Protein AF-A0A951MQC2-F1 (afdb_monomer_lite)

pLDDT: mean 81.98, std 20.78, range [31.67, 98.06]

Foldseek 3Di:
DDKDWDWDDPDDPDFIKIFIADDDPPDDDDPDCVRTQWIWTPWAPWFWDDPDPQEIETETQDIGTDHHDQWDADCVPPHRPRIRGYDYHHPDPPPPDDDDDDDDDDDDPGDDDPDD

Structure (mmCIF, N/CA/C/O backbone):
data_AF-A0A951MQC2-F1
#
_entry.id   AF-A0A951MQC2-F1
#
loop_
_atom_site.group_PDB
_atom_site.id
_atom_site.type_symbol
_atom_site.label_atom_id
_atom_site.label_alt_id
_atom_site.label_comp_id
_atom_site.label_asym_id
_atom_site.label_entity_id
_atom_site.label_seq_id
_atom_site.pdbx_PDB_ins_code
_atom_site.Cartn_x
_atom_site.Cartn_y
_atom_site.Cartn_z
_atom_site.occupancy
_atom_site.B_iso_or_equiv
_atom_site.auth_seq_id
_atom_site.auth_comp_id
_atom_site.auth_asym_id
_atom_site.auth_atom_id
_atom_site.pdbx_PDB_model_num
ATOM 1 N N . MET A 1 1 ? -5.412 -5.047 11.549 1.00 91.69 1 MET A N 1
ATOM 2 C CA . MET A 1 1 ? -5.322 -4.685 10.124 1.00 91.69 1 MET A CA 1
ATOM 3 C C . MET A 1 1 ? -4.082 -5.329 9.578 1.00 91.69 1 MET A C 1
ATOM 5 O O . MET A 1 1 ? -3.118 -5.443 10.328 1.00 91.69 1 MET A O 1
ATOM 9 N N . ASP A 1 2 ? -4.119 -5.721 8.317 1.00 94.50 2 ASP A N 1
ATOM 10 C CA . ASP A 1 2 ? -2.941 -6.195 7.611 1.00 94.50 2 ASP A CA 1
ATOM 11 C C . ASP A 1 2 ? -2.663 -5.244 6.438 1.00 94.50 2 ASP A C 1
ATOM 13 O O . ASP A 1 2 ? -3.579 -4.649 5.860 1.00 94.50 2 ASP A O 1
ATOM 17 N N . ALA A 1 3 ? -1.379 -5.054 6.143 1.00 95.25 3 ALA A N 1
ATOM 18 C CA . ALA A 1 3 ? -0.926 -4.333 4.965 1.00 95.25 3 ALA A CA 1
ATOM 19 C C . ALA A 1 3 ? -0.504 -5.378 3.940 1.00 95.25 3 ALA A C 1
ATOM 21 O O . ALA A 1 3 ? 0.325 -6.236 4.239 1.00 95.25 3 ALA A O 1
ATOM 22 N N . VAL A 1 4 ? -1.090 -5.320 2.751 1.00 95.81 4 VAL A N 1
ATOM 23 C CA . VAL A 1 4 ? -0.823 -6.285 1.689 1.00 95.81 4 VAL A CA 1
ATOM 24 C C . VAL A 1 4 ? -0.118 -5.564 0.556 1.00 95.81 4 VAL A C 1
ATOM 26 O O . VAL A 1 4 ? -0.656 -4.609 -0.006 1.00 95.81 4 VAL A O 1
ATOM 29 N N . VAL A 1 5 ? 1.072 -6.050 0.209 1.00 95.00 5 VAL A N 1
ATOM 30 C CA . VAL A 1 5 ? 1.823 -5.613 -0.967 1.00 95.00 5 VAL A CA 1
ATOM 31 C C . VAL A 1 5 ? 1.559 -6.601 -2.093 1.00 95.00 5 VAL A C 1
ATOM 33 O O . VAL A 1 5 ? 1.759 -7.802 -1.934 1.00 95.00 5 VAL A O 1
ATOM 36 N N . THR A 1 6 ? 1.125 -6.099 -3.243 1.00 93.69 6 THR A N 1
ATOM 37 C CA . THR A 1 6 ? 1.010 -6.895 -4.468 1.00 93.69 6 THR A CA 1
ATOM 38 C C . THR A 1 6 ? 1.934 -6.319 -5.530 1.00 93.69 6 THR A C 1
ATOM 40 O O . THR A 1 6 ? 2.119 -5.102 -5.627 1.00 93.69 6 THR A O 1
ATOM 43 N N . ARG A 1 7 ? 2.535 -7.207 -6.321 1.00 92.31 7 ARG A N 1
ATOM 44 C CA . ARG A 1 7 ? 3.430 -6.870 -7.425 1.00 92.31 7 ARG A CA 1
ATOM 45 C C . ARG A 1 7 ? 2.848 -7.462 -8.696 1.00 92.31 7 ARG A C 1
ATOM 47 O O . ARG A 1 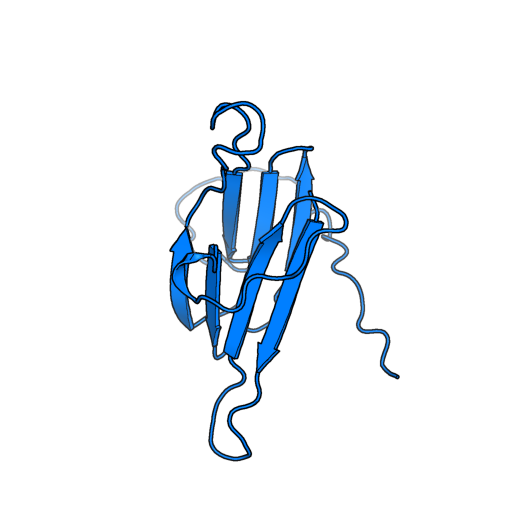7 ? 2.627 -8.666 -8.758 1.00 92.31 7 ARG A O 1
ATOM 54 N N . ASN A 1 8 ? 2.622 -6.624 -9.701 1.00 88.31 8 ASN A N 1
ATOM 55 C CA . ASN A 1 8 ? 2.218 -7.078 -11.025 1.00 88.31 8 ASN A CA 1
ATOM 56 C C . ASN A 1 8 ? 3.341 -6.796 -12.030 1.00 88.31 8 ASN A C 1
ATOM 58 O O . ASN A 1 8 ? 3.782 -5.650 -12.166 1.00 88.31 8 ASN A O 1
ATOM 62 N N . SER A 1 9 ? 3.817 -7.838 -12.712 1.00 81.88 9 SER A N 1
ATOM 63 C CA . SER A 1 9 ? 4.785 -7.711 -13.801 1.00 81.88 9 SER A CA 1
ATOM 64 C C . SER A 1 9 ? 4.035 -7.509 -15.116 1.00 81.88 9 SER A C 1
ATOM 66 O O . SER A 1 9 ? 3.339 -8.416 -15.565 1.00 81.88 9 SER A O 1
ATOM 68 N N . GLY A 1 10 ? 4.198 -6.364 -15.778 1.00 71.00 10 GLY A N 1
ATOM 69 C CA . GLY A 1 10 ? 3.575 -6.134 -17.090 1.00 71.00 10 GLY A CA 1
ATOM 70 C C . GLY A 1 10 ? 4.312 -6.801 -18.268 1.00 71.00 10 GLY A C 1
ATOM 71 O O . GLY A 1 10 ? 4.048 -6.469 -19.419 1.00 71.00 10 GLY A O 1
ATOM 72 N N . GLY A 1 11 ? 5.266 -7.703 -17.998 1.00 75.19 11 GLY A N 1
ATOM 73 C CA . GLY A 1 11 ? 6.101 -8.372 -19.002 1.00 75.19 11 GLY A CA 1
ATOM 74 C C . GLY A 1 11 ? 7.463 -7.705 -19.236 1.00 75.19 11 GLY A C 1
ATOM 75 O O . GLY A 1 11 ? 7.806 -6.716 -18.591 1.00 75.19 11 GLY A O 1
ATOM 76 N N . ALA A 1 12 ? 8.245 -8.264 -20.168 1.00 69.38 12 ALA A N 1
ATOM 77 C CA . ALA A 1 12 ? 9.677 -7.981 -20.352 1.00 69.38 12 ALA A CA 1
ATOM 78 C C . ALA A 1 12 ? 10.035 -6.503 -20.605 1.00 69.38 12 ALA A C 1
ATOM 80 O O . ALA A 1 12 ? 11.146 -6.079 -20.302 1.00 69.38 12 ALA A O 1
ATOM 81 N N . THR A 1 13 ? 9.110 -5.714 -21.151 1.00 77.25 13 THR A N 1
ATOM 82 C CA . THR A 1 13 ? 9.342 -4.315 -21.543 1.00 77.25 13 THR A CA 1
ATOM 83 C C . THR A 1 13 ? 8.777 -3.295 -20.556 1.00 77.25 13 THR A C 1
ATOM 85 O O . THR A 1 13 ? 8.882 -2.092 -20.793 1.00 77.25 13 THR A O 1
ATOM 88 N N . THR A 1 14 ? 8.175 -3.736 -19.450 1.00 78.25 14 THR A N 1
ATOM 89 C CA . THR A 1 14 ? 7.480 -2.842 -18.514 1.00 78.25 14 THR A CA 1
ATOM 90 C C . THR A 1 14 ? 8.016 -2.973 -17.096 1.00 78.25 14 THR A C 1
ATOM 92 O O . THR A 1 14 ? 8.460 -4.033 -16.656 1.00 78.25 14 THR A O 1
ATOM 95 N N . SER A 1 15 ? 7.973 -1.867 -16.357 1.00 81.38 15 SER A N 1
ATOM 96 C CA . SER A 1 15 ? 8.297 -1.848 -14.937 1.00 81.38 15 SER A CA 1
ATOM 97 C C . SER A 1 15 ? 7.258 -2.624 -14.127 1.00 81.38 15 SER A C 1
ATOM 99 O O . SER A 1 15 ? 6.059 -2.585 -14.401 1.00 81.38 15 SER A O 1
ATOM 101 N N . ASN A 1 16 ? 7.726 -3.296 -13.074 1.00 89.06 16 ASN A N 1
ATOM 102 C CA . ASN A 1 16 ? 6.841 -3.894 -12.079 1.00 89.06 16 ASN A CA 1
ATOM 103 C C . ASN A 1 16 ? 6.030 -2.800 -11.382 1.00 89.06 16 ASN A C 1
ATOM 105 O O . ASN A 1 16 ? 6.603 -1.824 -10.891 1.00 89.06 16 ASN A O 1
ATOM 109 N N . VAL A 1 17 ? 4.715 -2.992 -11.314 1.00 92.62 17 VAL A N 1
ATOM 110 C CA . VAL A 1 17 ? 3.809 -2.102 -10.587 1.00 92.62 17 VAL A CA 1
ATOM 111 C C . VAL A 1 17 ? 3.568 -2.686 -9.203 1.00 92.62 17 VAL A C 1
ATOM 113 O O . VAL A 1 17 ? 3.118 -3.825 -9.070 1.00 92.62 17 VAL A O 1
ATOM 116 N N . PHE A 1 18 ? 3.848 -1.890 -8.179 1.00 94.50 18 PHE A N 1
ATOM 117 C CA . PHE A 1 18 ? 3.587 -2.207 -6.784 1.00 94.50 18 PHE A CA 1
ATOM 118 C C . PHE A 1 18 ? 2.297 -1.525 -6.351 1.00 94.50 18 PHE A C 1
ATOM 120 O O . PHE A 1 18 ? 2.105 -0.333 -6.605 1.00 94.50 18 PHE A O 1
ATOM 127 N N . ARG A 1 19 ? 1.420 -2.282 -5.694 1.00 95.69 19 ARG A N 1
ATOM 128 C CA . ARG A 1 19 ? 0.168 -1.787 -5.116 1.00 95.69 19 ARG A CA 1
ATOM 129 C C . ARG A 1 19 ? 0.106 -2.192 -3.651 1.00 95.69 19 ARG A C 1
ATOM 131 O O . ARG A 1 19 ? 0.429 -3.336 -3.326 1.00 95.69 19 ARG A O 1
ATOM 138 N N . ILE A 1 20 ? -0.319 -1.280 -2.781 1.00 96.44 20 ILE A N 1
ATOM 139 C CA . ILE A 1 20 ? -0.504 -1.561 -1.353 1.00 96.44 20 ILE A CA 1
ATOM 140 C C . ILE A 1 20 ? -1.955 -1.331 -0.969 1.00 96.44 20 ILE A C 1
ATOM 142 O O . ILE A 1 20 ? -2.546 -0.287 -1.265 1.00 96.44 20 ILE A O 1
ATOM 146 N N . PHE A 1 21 ? -2.496 -2.313 -0.261 1.00 96.62 21 PHE A N 1
ATOM 147 C CA . PHE A 1 21 ? -3.830 -2.300 0.309 1.00 96.62 21 PHE A CA 1
ATOM 148 C C . PHE A 1 21 ? -3.731 -2.387 1.828 1.00 96.62 21 PHE A C 1
ATOM 150 O O . PHE A 1 21 ? -2.860 -3.070 2.369 1.00 96.62 21 PHE A O 1
ATOM 157 N N . VAL A 1 22 ? -4.650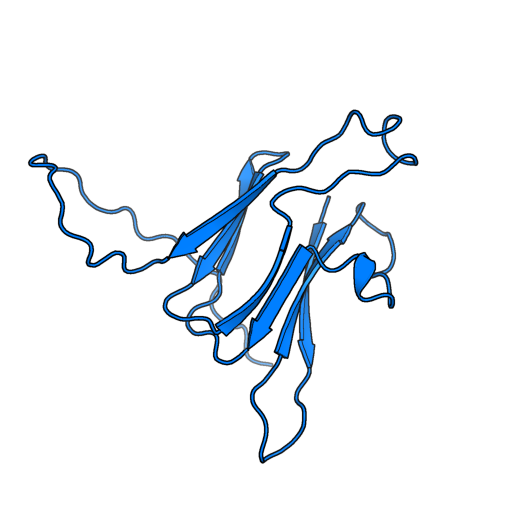 -1.715 2.514 1.00 96.06 22 VAL A N 1
ATOM 158 C CA . VAL A 1 22 ? -4.887 -1.911 3.946 1.00 96.06 22 VAL A CA 1
ATOM 159 C C . VAL A 1 22 ? -6.228 -2.608 4.067 1.00 96.06 22 VAL A C 1
ATOM 161 O O . VAL A 1 22 ? -7.225 -2.113 3.541 1.00 96.06 22 VAL A O 1
ATOM 164 N N . VAL A 1 23 ? -6.242 -3.768 4.717 1.00 95.31 23 VAL A N 1
ATOM 165 C CA . VAL A 1 23 ? -7.450 -4.586 4.855 1.00 95.31 23 VAL A CA 1
ATOM 166 C C . VAL A 1 23 ? -7.650 -5.029 6.304 1.00 95.31 23 VAL A C 1
ATOM 168 O O . VAL A 1 23 ? -6.676 -5.219 7.049 1.00 95.31 23 VAL A O 1
ATOM 171 N N . PRO A 1 24 ? -8.906 -5.209 6.746 1.00 94.00 24 PRO A N 1
ATOM 172 C CA . PRO A 1 24 ? -9.168 -5.982 7.947 1.00 94.00 24 PRO A CA 1
ATOM 173 C C . PRO A 1 24 ? -8.575 -7.387 7.832 1.00 94.00 24 PRO A C 1
ATOM 175 O O . PRO A 1 24 ? -8.545 -7.998 6.765 1.00 94.00 24 PRO A O 1
ATOM 178 N N . ARG A 1 25 ? -8.070 -7.895 8.959 1.00 91.38 25 ARG A N 1
ATOM 179 C CA . ARG A 1 25 ? -7.418 -9.206 9.005 1.00 91.38 25 ARG A CA 1
ATOM 180 C C . ARG A 1 25 ? -8.402 -10.291 8.572 1.00 91.38 25 ARG A C 1
ATOM 182 O O . ARG A 1 25 ? -9.574 -10.2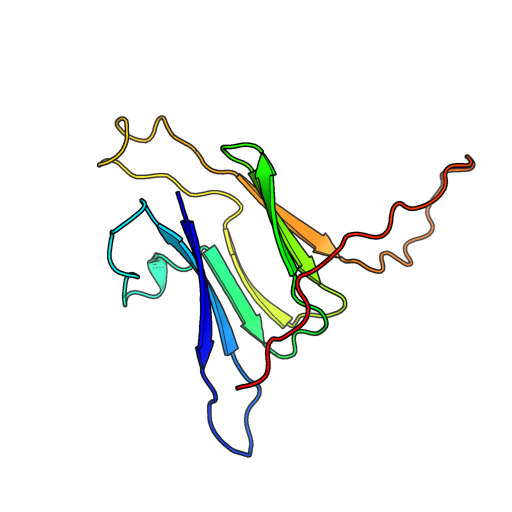48 8.946 1.00 91.38 25 ARG A O 1
ATOM 189 N N . GLY A 1 26 ? -7.924 -11.237 7.768 1.00 91.31 26 GLY A N 1
ATOM 190 C CA . GLY A 1 26 ? -8.734 -12.337 7.236 1.00 91.31 26 GLY A CA 1
ATOM 191 C C . GLY A 1 26 ? -9.717 -11.948 6.127 1.00 91.31 26 GLY A C 1
ATOM 192 O O . GLY A 1 26 ? -10.462 -12.809 5.672 1.00 91.31 26 GLY A O 1
ATOM 193 N N . HIS A 1 27 ? -9.734 -10.688 5.682 1.00 90.50 27 HIS A N 1
ATOM 194 C CA . HIS A 1 27 ? -10.564 -10.266 4.555 1.00 90.50 27 HIS A CA 1
ATOM 195 C C . HIS A 1 27 ? -9.791 -10.355 3.234 1.00 90.50 27 HIS A C 1
ATOM 197 O O . HIS A 1 27 ? -8.568 -10.176 3.223 1.00 90.50 27 HIS A O 1
ATOM 203 N N . PRO A 1 28 ? -10.484 -10.615 2.112 1.00 93.31 28 PRO A N 1
ATOM 204 C CA . PRO A 1 28 ? -9.850 -10.662 0.805 1.00 93.31 28 PRO A CA 1
ATOM 205 C C . PRO A 1 28 ? -9.302 -9.290 0.399 1.00 93.31 28 PRO A C 1
ATOM 207 O O . PRO A 1 28 ? -9.828 -8.241 0.777 1.00 93.31 28 PRO A O 1
ATOM 210 N N . ILE A 1 29 ? -8.256 -9.312 -0.425 1.00 93.31 29 ILE A N 1
ATOM 211 C CA . ILE A 1 29 ? -7.717 -8.109 -1.060 1.00 93.31 29 ILE A CA 1
ATOM 212 C C . ILE A 1 29 ? -8.753 -7.624 -2.087 1.00 93.31 29 ILE A C 1
ATOM 214 O O . ILE A 1 29 ? -9.144 -8.412 -2.952 1.00 93.31 29 ILE A O 1
ATOM 218 N N . PRO A 1 30 ? -9.208 -6.360 -2.029 1.00 91.69 30 PRO A N 1
ATOM 219 C CA . PRO A 1 30 ? -10.132 -5.833 -3.024 1.00 91.69 30 PRO A CA 1
ATOM 220 C C . PRO A 1 30 ? -9.507 -5.848 -4.422 1.00 91.69 30 PRO A C 1
ATOM 222 O O . PRO A 1 30 ? -8.349 -5.475 -4.592 1.00 91.69 30 PRO A O 1
ATOM 225 N N . SER A 1 31 ? -10.287 -6.219 -5.436 1.00 89.75 31 SER A N 1
ATOM 226 C CA . SER A 1 31 ? -9.850 -6.185 -6.839 1.00 89.75 31 SER A CA 1
ATOM 227 C C . SER A 1 31 ? -9.946 -4.793 -7.477 1.00 89.75 31 SER A C 1
ATOM 229 O O . SER A 1 31 ? -9.386 -4.565 -8.546 1.00 89.75 31 SER A O 1
ATOM 231 N N . ASP A 1 32 ? -10.678 -3.867 -6.853 1.00 91.69 32 ASP A N 1
ATOM 232 C CA . ASP A 1 32 ? -10.929 -2.519 -7.367 1.00 91.69 32 ASP A CA 1
ATOM 233 C C . ASP A 1 32 ? -9.808 -1.544 -6.956 1.00 91.69 32 ASP A C 1
ATOM 235 O O . ASP A 1 32 ? -9.472 -1.397 -5.776 1.00 91.69 32 ASP A O 1
ATOM 239 N N . GLU A 1 33 ? -9.254 -0.836 -7.944 1.00 89.50 33 GLU A N 1
ATOM 240 C CA . GLU A 1 33 ? -8.136 0.101 -7.781 1.00 89.50 33 GLU A CA 1
ATOM 241 C C . GLU A 1 33 ? -8.463 1.288 -6.854 1.00 89.50 33 GLU A C 1
ATOM 243 O O . GLU A 1 33 ? -7.564 1.927 -6.307 1.00 89.50 33 GLU A O 1
ATOM 248 N N . ARG A 1 34 ? -9.746 1.590 -6.611 1.00 91.50 34 ARG A N 1
ATOM 249 C CA . ARG A 1 34 ? -10.170 2.624 -5.648 1.00 91.50 34 ARG A CA 1
ATOM 250 C C . ARG A 1 34 ? -9.779 2.291 -4.208 1.00 91.50 34 ARG A C 1
ATOM 252 O O . ARG A 1 34 ? -9.708 3.197 -3.378 1.00 91.50 34 ARG A O 1
ATOM 259 N N . PHE A 1 35 ? -9.520 1.019 -3.901 1.00 93.50 35 PHE A N 1
ATOM 260 C CA . PHE A 1 35 ? -9.087 0.600 -2.570 1.00 93.50 35 PHE A CA 1
ATOM 261 C C . PHE A 1 35 ? -7.568 0.631 -2.380 1.00 93.50 35 PHE A C 1
ATOM 263 O O . PHE A 1 35 ? -7.115 0.576 -1.232 1.00 93.50 35 PHE A O 1
ATOM 270 N N . GLU A 1 36 ? -6.799 0.790 -3.460 1.00 95.06 36 GLU A N 1
ATOM 271 C CA . GLU A 1 36 ? -5.348 0.960 -3.409 1.00 95.06 36 GLU A CA 1
ATOM 272 C C . GLU A 1 36 ? -4.997 2.208 -2.605 1.00 95.06 36 GLU A C 1
ATOM 274 O O . GLU A 1 36 ? -5.446 3.317 -2.904 1.00 95.06 36 GLU A O 1
ATOM 279 N N . ARG A 1 37 ? -4.163 2.033 -1.582 1.00 96.62 37 ARG A N 1
ATOM 280 C CA . ARG A 1 37 ? -3.649 3.148 -0.781 1.00 96.62 37 ARG A CA 1
ATOM 281 C C . ARG A 1 37 ? -2.319 3.665 -1.304 1.00 96.62 37 ARG A C 1
ATOM 283 O O . ARG A 1 37 ? -1.943 4.797 -1.019 1.00 96.62 37 ARG A O 1
ATOM 290 N N . PHE A 1 38 ? -1.629 2.861 -2.102 1.00 97.19 38 PHE A N 1
ATOM 291 C CA . PHE A 1 38 ? -0.408 3.245 -2.789 1.00 97.19 38 PHE A CA 1
ATOM 292 C C . PHE A 1 38 ? -0.287 2.468 -4.097 1.00 97.19 38 PHE A C 1
ATOM 294 O O . PHE A 1 38 ? -0.532 1.262 -4.117 1.00 97.19 38 PHE A O 1
ATOM 301 N N . ARG A 1 39 ? 0.119 3.156 -5.164 1.00 96.38 39 ARG A N 1
ATOM 302 C CA . ARG A 1 39 ? 0.495 2.571 -6.451 1.00 96.38 39 ARG A CA 1
ATOM 303 C C . ARG A 1 39 ? 1.720 3.288 -6.987 1.00 96.38 39 ARG A C 1
ATOM 305 O O . ARG A 1 39 ? 1.678 4.501 -7.208 1.00 96.38 39 ARG A O 1
ATOM 312 N N . ALA A 1 40 ? 2.776 2.535 -7.251 1.00 95.31 40 ALA A N 1
ATOM 313 C CA . ALA A 1 40 ? 4.006 3.056 -7.827 1.00 95.31 40 ALA A CA 1
ATOM 314 C C . ALA A 1 40 ? 4.668 2.027 -8.737 1.00 95.31 40 ALA A C 1
ATOM 316 O O . ALA A 1 40 ? 4.389 0.830 -8.665 1.00 95.31 40 ALA A O 1
ATOM 317 N N . ASP A 1 41 ? 5.578 2.495 -9.576 1.00 94.88 41 ASP A N 1
ATOM 318 C CA . ASP A 1 41 ? 6.542 1.640 -10.250 1.00 94.88 41 ASP A CA 1
ATOM 319 C C . ASP A 1 41 ? 7.948 2.233 -10.153 1.00 94.88 41 ASP A C 1
ATOM 321 O O . ASP A 1 41 ? 8.158 3.262 -9.503 1.00 94.88 41 ASP A O 1
ATOM 325 N N . LYS A 1 42 ? 8.924 1.532 -10.748 1.00 91.94 42 LYS A N 1
ATOM 326 C CA . LYS A 1 42 ? 10.351 1.884 -10.647 1.00 91.94 42 LYS A CA 1
ATOM 327 C C . LYS A 1 42 ? 10.780 2.109 -9.191 1.00 91.94 42 LYS A C 1
ATOM 329 O O . LYS A 1 42 ? 11.540 3.027 -8.903 1.00 91.94 42 LYS A O 1
ATOM 334 N N . ILE A 1 43 ? 10.226 1.304 -8.282 1.00 92.00 43 ILE A N 1
ATOM 335 C CA . ILE A 1 43 ? 10.503 1.430 -6.859 1.00 92.00 43 ILE A CA 1
ATOM 336 C C . ILE A 1 43 ? 11.779 0.679 -6.496 1.00 92.00 43 ILE A C 1
ATOM 338 O O . ILE A 1 43 ? 11.977 -0.453 -6.940 1.00 92.00 43 ILE A O 1
ATOM 342 N N . SER A 1 44 ? 12.617 1.302 -5.679 1.00 90.62 44 SER A N 1
ATOM 343 C CA . SER A 1 44 ? 13.795 0.686 -5.078 1.00 90.62 44 SER A CA 1
ATOM 344 C C . SER A 1 44 ? 13.672 0.688 -3.557 1.00 90.62 44 SER A C 1
ATOM 346 O O . SER A 1 44 ? 13.189 1.653 -2.959 1.00 90.62 44 SER A O 1
ATOM 348 N N . SER A 1 45 ? 14.089 -0.423 -2.945 1.00 90.81 45 SER A N 1
ATOM 349 C CA . SER A 1 45 ? 14.147 -0.592 -1.486 1.00 90.81 45 SER A CA 1
ATOM 350 C C . SER A 1 45 ? 12.810 -0.328 -0.774 1.00 90.81 45 SER A C 1
ATOM 352 O O . SER A 1 45 ? 12.784 0.252 0.309 1.00 90.81 45 SER A O 1
ATOM 354 N N . LEU A 1 46 ? 11.683 -0.734 -1.383 1.00 92.88 46 LEU A N 1
ATOM 355 C CA . LEU A 1 46 ? 10.366 -0.590 -0.756 1.00 92.88 46 LEU A CA 1
ATOM 356 C C . LEU A 1 46 ? 10.316 -1.384 0.552 1.00 92.88 46 LEU A C 1
ATOM 358 O O . LEU A 1 46 ? 10.455 -2.605 0.560 1.00 92.88 46 LEU A O 1
ATOM 362 N N . CYS A 1 47 ? 10.013 -0.685 1.633 1.00 94.81 47 CYS A N 1
ATOM 363 C CA . CYS A 1 47 ? 9.818 -1.234 2.958 1.00 94.81 47 CYS A CA 1
ATOM 364 C C . CYS A 1 47 ? 8.458 -0.78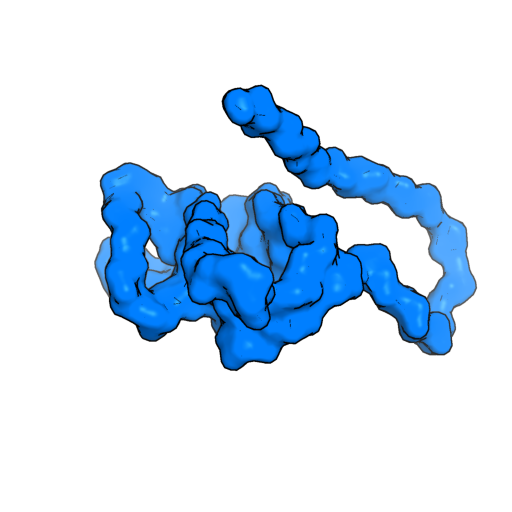4 3.485 1.00 94.81 47 CYS A C 1
ATOM 366 O O . CYS A 1 47 ? 8.110 0.395 3.416 1.00 94.81 47 CYS A O 1
ATOM 368 N N . VAL A 1 48 ? 7.665 -1.733 3.978 1.00 95.38 48 VAL A N 1
ATOM 369 C CA . VAL A 1 48 ? 6.310 -1.485 4.478 1.00 95.38 48 VAL A CA 1
ATOM 370 C C . VAL A 1 48 ? 6.239 -2.002 5.906 1.00 95.38 48 VAL A C 1
ATOM 372 O O . VAL A 1 48 ? 6.323 -3.207 6.134 1.00 95.38 48 VAL A O 1
ATOM 375 N N . GLU A 1 49 ? 6.102 -1.095 6.868 1.00 96.19 49 GLU A N 1
ATOM 376 C CA . GLU A 1 49 ? 6.188 -1.410 8.295 1.00 96.19 49 GLU A CA 1
ATOM 377 C C . GLU A 1 49 ? 5.045 -0.761 9.080 1.00 96.19 49 GLU A C 1
ATOM 379 O O . GLU A 1 49 ? 4.765 0.431 8.956 1.00 96.19 49 GLU A O 1
ATOM 384 N N . TRP A 1 50 ? 4.405 -1.530 9.961 1.00 95.75 50 TRP A N 1
ATOM 385 C CA . TRP A 1 50 ? 3.513 -0.971 10.974 1.00 95.75 50 TRP A CA 1
ATOM 386 C C . TRP A 1 50 ? 4.338 -0.390 12.127 1.00 95.75 50 TRP A C 1
ATOM 388 O O . TRP A 1 50 ? 4.812 -1.129 12.985 1.00 95.75 50 TRP A O 1
ATOM 398 N N . ARG A 1 51 ? 4.484 0.939 12.185 1.00 94.62 51 ARG A N 1
ATOM 399 C CA . ARG A 1 51 ? 5.225 1.624 13.268 1.00 94.62 51 ARG A CA 1
ATOM 400 C C . ARG A 1 51 ? 4.413 1.710 14.559 1.00 94.62 51 ARG A C 1
ATOM 402 O O . ARG A 1 51 ? 4.970 1.778 15.650 1.00 94.62 51 ARG A O 1
ATOM 409 N N . ARG A 1 52 ? 3.082 1.773 14.435 1.00 92.19 52 ARG A N 1
ATOM 410 C CA . ARG A 1 52 ? 2.104 1.768 15.539 1.00 92.19 52 ARG A CA 1
ATOM 411 C C . ARG A 1 52 ? 0.831 1.061 15.079 1.00 92.19 52 ARG A C 1
ATOM 413 O O . ARG A 1 52 ? 0.619 0.887 13.883 1.00 92.19 52 ARG A O 1
ATOM 420 N N . THR A 1 53 ? -0.079 0.766 16.009 1.00 91.62 53 THR A N 1
ATOM 421 C CA . THR A 1 53 ? -1.361 0.080 15.744 1.00 91.62 53 THR A CA 1
ATOM 422 C C . THR A 1 53 ? -2.183 0.680 14.596 1.00 91.62 53 THR A C 1
ATOM 424 O O . THR A 1 53 ? -2.961 -0.029 13.965 1.00 91.62 53 THR A O 1
ATOM 427 N N . ARG A 1 54 ? -2.041 1.984 14.333 1.00 95.31 54 ARG A N 1
ATOM 428 C CA . ARG A 1 54 ? -2.777 2.718 13.294 1.00 95.31 54 ARG A CA 1
ATOM 429 C C . ARG A 1 54 ? -1.862 3.553 12.395 1.00 95.31 54 ARG A C 1
ATOM 431 O O . ARG A 1 54 ? -2.335 4.505 11.794 1.00 95.31 54 ARG A O 1
ATOM 438 N N . LEU A 1 55 ? -0.570 3.230 12.334 1.00 97.31 55 LEU A N 1
ATOM 439 C CA . LEU A 1 55 ? 0.396 3.943 11.498 1.00 97.31 55 LEU A CA 1
ATOM 440 C C . LEU A 1 55 ? 1.187 2.947 10.656 1.00 97.31 55 LEU A C 1
ATOM 442 O O . LEU A 1 55 ? 2.024 2.212 11.187 1.00 97.31 55 LEU A O 1
ATOM 446 N N . LEU A 1 56 ? 0.924 2.962 9.354 1.00 97.81 56 LEU A N 1
ATOM 447 C CA . LEU A 1 56 ? 1.674 2.229 8.347 1.00 97.81 56 LEU A CA 1
ATOM 448 C C . LEU A 1 56 ? 2.691 3.168 7.696 1.00 97.81 56 LEU A C 1
ATOM 450 O O . LEU A 1 56 ? 2.334 4.200 7.132 1.00 97.81 56 LEU A O 1
ATOM 454 N N . GLN A 1 57 ? 3.962 2.808 7.765 1.00 97.62 57 GLN A N 1
ATOM 455 C CA . GLN A 1 57 ? 5.048 3.534 7.129 1.00 97.62 57 GLN A CA 1
ATOM 456 C C . GLN A 1 57 ? 5.481 2.804 5.860 1.00 97.62 57 GLN A C 1
ATOM 458 O O . GLN A 1 57 ? 5.661 1.587 5.858 1.00 97.62 57 GLN A O 1
ATOM 463 N N . LEU A 1 58 ? 5.618 3.567 4.782 1.00 96.62 58 LEU A N 1
ATOM 464 C CA . LEU A 1 58 ? 6.102 3.130 3.487 1.00 96.62 58 LEU A CA 1
ATOM 465 C C . LEU A 1 58 ? 7.400 3.885 3.223 1.00 96.62 58 LEU A C 1
ATOM 467 O O . LEU A 1 58 ? 7.374 5.084 2.936 1.00 96.62 58 LEU A O 1
ATOM 471 N N . SER A 1 59 ? 8.519 3.185 3.323 1.00 95.44 59 SER A N 1
ATOM 472 C CA . SER A 1 59 ? 9.837 3.755 3.085 1.00 95.44 59 SER A CA 1
ATOM 473 C C . SER A 1 59 ? 10.392 3.257 1.751 1.00 95.44 59 SER A C 1
ATOM 475 O O . SER A 1 59 ? 10.189 2.097 1.396 1.00 95.44 59 SER A O 1
ATOM 477 N N . TYR A 1 60 ? 11.052 4.123 0.987 1.00 93.94 60 TYR A N 1
ATOM 478 C CA . TYR A 1 60 ? 11.637 3.778 -0.316 1.00 93.94 60 TYR A CA 1
ATOM 479 C C . TYR A 1 60 ? 12.810 4.701 -0.657 1.00 93.94 60 TYR A C 1
ATOM 481 O O . TYR A 1 60 ? 12.873 5.829 -0.171 1.00 93.94 60 TYR A O 1
ATOM 489 N N . ASP A 1 61 ? 13.715 4.253 -1.527 1.00 92.44 61 ASP A N 1
ATOM 490 C CA . ASP A 1 61 ? 14.817 5.090 -2.024 1.00 92.44 61 ASP A CA 1
ATOM 491 C C . ASP A 1 61 ? 14.356 5.978 -3.183 1.00 92.44 61 ASP A C 1
ATOM 493 O O . ASP A 1 61 ? 14.44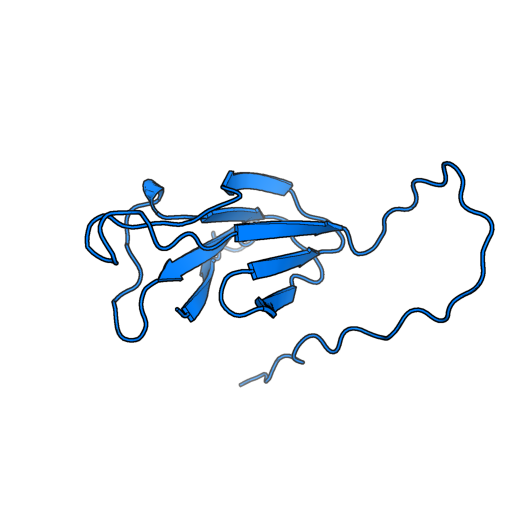5 7.203 -3.136 1.00 92.44 61 ASP A O 1
ATOM 497 N N . GLN A 1 62 ? 13.829 5.349 -4.232 1.00 90.69 62 GLN A N 1
ATOM 498 C CA . GLN A 1 62 ? 13.242 6.006 -5.392 1.00 90.69 62 GLN A CA 1
ATOM 499 C C . GLN A 1 62 ? 11.920 5.328 -5.720 1.00 90.69 62 GLN A C 1
ATOM 501 O O . GLN A 1 62 ? 11.776 4.121 -5.549 1.00 90.69 62 GLN A O 1
ATOM 506 N N . ALA A 1 63 ? 10.946 6.105 -6.188 1.00 92.88 63 ALA A N 1
ATOM 507 C CA . ALA A 1 63 ? 9.664 5.592 -6.647 1.00 92.88 63 ALA A CA 1
ATOM 508 C C . ALA A 1 63 ? 9.034 6.574 -7.635 1.00 92.88 63 ALA A C 1
ATOM 510 O O . ALA A 1 63 ? 9.059 7.786 -7.412 1.00 92.88 63 ALA A O 1
ATOM 511 N N . ARG A 1 64 ? 8.392 6.062 -8.688 1.00 94.25 64 ARG A N 1
ATOM 512 C CA . ARG A 1 64 ? 7.430 6.842 -9.473 1.00 94.25 64 ARG A CA 1
ATOM 513 C C . ARG A 1 64 ? 6.030 6.523 -8.964 1.00 94.25 64 ARG A C 1
ATOM 515 O O . ARG A 1 64 ? 5.449 5.494 -9.301 1.00 94.25 64 ARG A O 1
ATOM 522 N N . ILE A 1 65 ? 5.512 7.402 -8.111 1.00 95.19 65 ILE A N 1
ATOM 523 C CA . ILE A 1 65 ? 4.217 7.230 -7.446 1.00 95.19 65 ILE A CA 1
ATOM 524 C C . ILE A 1 65 ? 3.105 7.766 -8.347 1.00 95.19 65 ILE A C 1
ATOM 526 O O . ILE A 1 65 ? 3.139 8.918 -8.768 1.00 95.19 65 ILE A O 1
ATOM 530 N N . PHE A 1 66 ? 2.103 6.931 -8.616 1.00 95.00 66 PHE A N 1
ATOM 531 C CA . PHE A 1 66 ? 0.915 7.299 -9.392 1.00 95.00 66 PHE A CA 1
ATOM 532 C C . PHE A 1 66 ? -0.293 7.593 -8.508 1.00 95.00 66 PHE A C 1
ATOM 534 O O . PHE A 1 66 ? -1.148 8.399 -8.866 1.00 95.00 66 PHE A O 1
ATOM 541 N N . ARG A 1 67 ? -0.393 6.906 -7.366 1.00 95.69 67 ARG A N 1
ATOM 542 C CA . ARG A 1 67 ? -1.487 7.066 -6.409 1.00 95.69 67 ARG A CA 1
ATOM 543 C C . ARG A 1 67 ? -0.958 6.881 -5.002 1.00 95.69 67 ARG A C 1
ATOM 545 O O . ARG A 1 67 ? -0.232 5.928 -4.733 1.00 95.69 67 ARG A O 1
ATOM 552 N N . PHE A 1 68 ? -1.379 7.760 -4.107 1.00 96.69 68 PHE A N 1
ATOM 553 C CA . PHE A 1 68 ? -1.162 7.612 -2.680 1.00 96.69 68 PHE A CA 1
ATOM 554 C C . PHE A 1 68 ? -2.351 8.197 -1.921 1.00 96.69 68 PHE A C 1
ATOM 556 O O . PHE A 1 68 ? -2.874 9.251 -2.279 1.00 96.69 68 PHE A O 1
ATOM 563 N N . THR A 1 69 ? -2.783 7.503 -0.877 1.00 96.50 69 THR A N 1
ATOM 564 C CA . THR A 1 69 ? -3.749 8.004 0.096 1.00 96.50 69 THR A CA 1
ATOM 565 C C . THR A 1 69 ? -3.149 7.816 1.476 1.00 96.50 69 THR A C 1
ATOM 567 O O . THR A 1 69 ? -2.801 6.704 1.867 1.00 96.50 69 THR A O 1
ATOM 570 N N . ASN A 1 70 ? -3.046 8.911 2.221 1.00 96.44 70 ASN A N 1
ATOM 571 C CA . ASN A 1 70 ? -2.415 8.966 3.538 1.00 96.44 70 ASN A CA 1
ATOM 572 C C . ASN A 1 70 ? -3.287 8.395 4.665 1.00 96.44 70 ASN A C 1
ATOM 574 O O . ASN A 1 70 ? -2.903 8.462 5.831 1.00 96.44 70 ASN A O 1
ATOM 578 N N . PHE A 1 71 ? -4.459 7.848 4.347 1.00 96.00 71 PHE A N 1
ATOM 579 C CA . PHE A 1 71 ? -5.285 7.163 5.322 1.00 96.00 71 PHE A CA 1
ATOM 580 C C . PHE A 1 71 ? -6.138 6.048 4.715 1.00 96.00 71 PHE A C 1
ATOM 582 O O . PHE A 1 71 ? -6.407 5.976 3.509 1.00 96.00 71 PHE A O 1
ATOM 589 N N . TRP A 1 72 ? -6.599 5.183 5.605 1.00 95.62 72 TRP A N 1
ATOM 590 C CA . TRP A 1 72 ? -7.619 4.184 5.358 1.00 95.62 72 TRP A CA 1
ATOM 591 C C . TRP A 1 72 ? -8.643 4.208 6.494 1.00 95.62 72 TRP A C 1
ATOM 593 O O . TRP A 1 72 ? -8.282 4.334 7.664 1.00 95.62 72 TRP A O 1
ATOM 603 N N . ASN A 1 73 ? -9.915 4.061 6.147 1.00 95.00 73 ASN A N 1
ATOM 604 C CA . ASN A 1 73 ? -11.018 3.812 7.067 1.00 95.00 73 ASN A CA 1
ATOM 605 C C . ASN A 1 73 ? -12.099 2.993 6.343 1.00 95.00 73 ASN A C 1
ATOM 607 O O . ASN A 1 73 ? -12.045 2.808 5.125 1.00 95.00 73 ASN A O 1
ATOM 611 N N . SER A 1 74 ? -13.075 2.486 7.092 1.00 91.81 74 SER A N 1
ATOM 612 C CA . SER A 1 74 ? -14.231 1.782 6.534 1.00 91.81 74 SER A CA 1
ATOM 613 C C . SER A 1 74 ? -15.478 2.055 7.369 1.00 91.81 74 SER A C 1
ATOM 615 O O . SER A 1 74 ? -15.387 2.193 8.588 1.00 91.81 74 SER A O 1
ATOM 617 N N . GLY A 1 75 ? -16.643 2.103 6.721 1.00 89.88 75 GLY A N 1
ATOM 618 C CA . GLY A 1 75 ? -17.934 2.191 7.405 1.00 89.88 75 GLY A CA 1
ATOM 619 C C . GLY A 1 75 ? -18.258 0.919 8.181 1.00 89.88 75 GLY A C 1
ATOM 620 O O . GLY A 1 75 ? -18.839 0.991 9.262 1.00 89.88 75 GLY A O 1
ATOM 621 N N . ASP A 1 76 ? -17.777 -0.220 7.687 1.00 89.25 76 ASP A N 1
ATOM 622 C CA . ASP A 1 76 ? -17.962 -1.532 8.311 1.00 89.25 76 ASP A CA 1
ATOM 623 C C . ASP A 1 76 ? -17.113 -1.696 9.581 1.00 89.25 76 ASP A C 1
ATOM 625 O O . ASP A 1 76 ? -17.347 -2.594 10.386 1.00 89.25 76 ASP A O 1
ATOM 629 N N . ILE A 1 77 ? -16.116 -0.824 9.785 1.00 89.44 77 ILE A N 1
ATOM 630 C CA . ILE A 1 77 ? -15.246 -0.844 10.963 1.00 89.44 77 ILE A CA 1
ATOM 631 C C . ILE A 1 77 ? -15.442 0.429 11.767 1.00 89.44 77 ILE A C 1
ATOM 633 O O . ILE A 1 77 ? -14.931 1.493 11.421 1.00 89.44 77 ILE A O 1
ATOM 637 N N . GLN A 1 78 ? -16.131 0.291 12.900 1.00 89.50 78 GLN A N 1
ATOM 638 C CA . GLN A 1 78 ? -16.367 1.387 13.843 1.00 89.50 78 GLN A CA 1
ATOM 639 C C . GLN A 1 78 ? -16.964 2.634 13.165 1.00 89.50 78 GLN A C 1
ATOM 641 O O . GLN A 1 78 ? -16.630 3.751 13.548 1.00 89.50 78 GLN A O 1
ATOM 646 N N . HIS A 1 79 ? -17.803 2.466 12.134 1.00 93.19 79 HIS A N 1
ATOM 647 C CA . HIS A 1 79 ? -18.475 3.570 11.439 1.00 93.19 79 HIS A CA 1
ATOM 648 C C . HIS A 1 79 ? -17.520 4.711 11.040 1.00 93.19 79 HIS A C 1
ATOM 650 O O . HIS A 1 79 ? -17.757 5.872 11.366 1.00 93.19 79 HIS A O 1
ATOM 656 N N . PHE A 1 80 ? -16.415 4.378 10.361 1.00 91.31 80 PHE A N 1
ATOM 657 C CA . PHE A 1 80 ? -15.358 5.304 9.922 1.00 91.31 80 PHE A CA 1
ATOM 658 C C . PHE A 1 80 ? -14.494 5.941 11.026 1.00 91.31 80 PHE A C 1
ATOM 660 O O . PHE A 1 80 ? -13.566 6.684 10.699 1.00 91.31 80 PHE A O 1
ATOM 667 N N . GLN A 1 81 ? -14.721 5.637 12.308 1.00 92.94 81 GLN A N 1
ATOM 668 C CA . GLN A 1 81 ? -13.929 6.192 13.418 1.00 92.94 81 GLN A CA 1
ATOM 669 C C . GLN A 1 81 ? -12.549 5.536 13.559 1.00 92.94 81 GLN A C 1
ATOM 671 O O . GLN A 1 81 ? -11.617 6.121 14.119 1.00 92.94 81 GLN A O 1
ATOM 676 N N . TYR A 1 82 ? -12.388 4.316 13.042 1.00 93.12 82 TYR A N 1
ATOM 677 C CA . TYR A 1 82 ? -11.089 3.659 12.991 1.00 93.12 82 TYR A CA 1
ATOM 678 C C . TYR A 1 82 ? -10.318 4.118 11.750 1.00 93.12 82 TYR A C 1
ATOM 680 O O . TYR A 1 82 ? -10.563 3.644 10.640 1.00 93.12 82 TYR A O 1
ATOM 688 N N . VAL A 1 83 ? -9.363 5.026 11.955 1.00 96.00 83 VAL A N 1
ATOM 689 C CA . VAL A 1 83 ? -8.489 5.546 10.897 1.00 96.00 83 VAL A CA 1
ATOM 690 C C . VAL A 1 83 ? -7.092 4.953 11.040 1.00 96.00 83 VAL A C 1
ATOM 692 O O . VAL A 1 83 ? -6.479 5.046 12.104 1.00 96.00 83 VAL A O 1
ATOM 695 N N . VAL A 1 84 ? -6.595 4.352 9.963 1.00 97.44 84 VAL A N 1
ATOM 696 C CA . VAL A 1 84 ? -5.181 4.011 9.785 1.00 97.44 84 VAL A CA 1
ATOM 697 C C . VAL A 1 84 ? -4.527 5.137 9.006 1.00 97.44 84 VAL A C 1
ATOM 699 O O . VAL A 1 84 ? -4.977 5.457 7.913 1.00 97.44 84 VAL A O 1
ATOM 702 N N . GLU A 1 85 ? -3.457 5.702 9.540 1.00 98.06 85 GLU A N 1
ATOM 703 C CA . GLU A 1 85 ? -2.593 6.657 8.857 1.00 98.06 85 GLU A CA 1
ATOM 704 C C . GLU A 1 85 ? -1.536 5.914 8.030 1.00 98.06 85 GLU A C 1
ATOM 706 O O . GLU A 1 85 ? -0.968 4.913 8.477 1.00 98.06 85 GLU A O 1
ATOM 711 N N . LEU A 1 86 ? -1.263 6.414 6.828 1.00 97.94 86 LEU A N 1
ATOM 712 C CA . LEU A 1 86 ? -0.170 5.972 5.976 1.00 97.94 86 LEU A CA 1
ATOM 713 C C . LEU A 1 86 ? 0.817 7.125 5.802 1.00 97.94 86 LEU A C 1
ATOM 715 O O . LEU A 1 86 ? 0.416 8.241 5.469 1.00 97.94 86 LEU A O 1
ATOM 719 N N . ARG A 1 87 ? 2.110 6.850 5.976 1.00 97.50 87 ARG A N 1
ATOM 720 C CA . ARG A 1 87 ? 3.188 7.822 5.754 1.00 97.50 87 ARG A CA 1
ATOM 721 C C . ARG A 1 87 ? 4.166 7.320 4.715 1.00 97.50 87 ARG A C 1
ATOM 723 O O . ARG A 1 87 ? 4.575 6.165 4.768 1.00 97.50 87 ARG A O 1
ATOM 730 N N . LEU A 1 88 ? 4.551 8.211 3.810 1.00 95.31 88 LEU A N 1
ATOM 731 C CA . LEU A 1 88 ? 5.673 7.999 2.909 1.00 95.31 88 LEU A CA 1
ATOM 732 C C . LEU A 1 88 ? 6.935 8.589 3.531 1.00 95.31 88 LEU A C 1
ATOM 734 O O . LEU A 1 88 ? 6.903 9.711 4.032 1.00 95.31 88 LEU A O 1
ATOM 738 N N . GLU A 1 89 ? 8.035 7.855 3.458 1.00 93.81 89 GLU A N 1
ATOM 739 C CA . GLU A 1 89 ? 9.346 8.320 3.898 1.00 93.81 89 GLU A CA 1
ATOM 740 C C . GLU A 1 89 ? 10.391 7.969 2.836 1.00 93.81 89 GLU A C 1
ATOM 742 O O . GLU A 1 89 ? 10.652 6.799 2.557 1.00 93.81 89 GLU A O 1
ATOM 747 N N . ALA A 1 90 ? 10.995 8.982 2.219 1.00 87.88 90 ALA A N 1
ATOM 748 C CA . ALA A 1 90 ? 12.147 8.747 1.359 1.00 87.88 90 ALA A CA 1
ATOM 749 C C . ALA A 1 90 ? 13.350 8.399 2.249 1.00 87.88 90 ALA A C 1
ATOM 751 O O . ALA A 1 90 ? 13.695 9.178 3.133 1.00 87.88 90 ALA A O 1
ATOM 752 N N . MET A 1 91 ? 13.990 7.251 2.017 1.00 83.12 91 MET A N 1
ATOM 753 C CA . MET A 1 91 ? 15.145 6.791 2.804 1.00 83.12 91 MET A CA 1
ATOM 754 C C . MET A 1 91 ? 16.406 7.630 2.553 1.00 83.12 91 MET A C 1
ATOM 756 O O . MET A 1 91 ? 17.327 7.613 3.363 1.00 83.12 91 MET A O 1
ATOM 760 N N . ASN A 1 92 ? 16.427 8.414 1.472 1.00 71.50 92 ASN A N 1
ATOM 761 C CA . ASN A 1 92 ? 17.504 9.342 1.153 1.00 71.50 92 ASN A CA 1
ATOM 762 C C . ASN A 1 92 ? 16.966 10.759 0.905 1.00 71.50 92 ASN A C 1
ATOM 764 O O . ASN A 1 92 ? 16.846 11.182 -0.249 1.00 71.50 92 ASN A O 1
ATOM 768 N N . PRO A 1 93 ? 16.657 11.542 1.949 1.00 52.62 93 PRO A N 1
ATOM 769 C CA . PRO A 1 93 ? 16.500 12.969 1.785 1.00 52.62 93 PRO A CA 1
ATOM 770 C C . PRO A 1 93 ? 17.894 13.597 1.817 1.00 52.62 93 PRO A C 1
ATOM 772 O O . PRO A 1 93 ? 18.310 14.149 2.832 1.00 52.62 93 PRO A O 1
ATOM 775 N N . THR A 1 94 ? 18.619 13.600 0.695 1.00 51.53 94 THR A N 1
ATOM 776 C CA . THR A 1 94 ? 19.648 14.638 0.511 1.00 51.53 94 THR A CA 1
ATOM 777 C C . THR A 1 94 ? 18.935 15.950 0.189 1.00 51.53 94 THR A C 1
ATOM 779 O O . THR A 1 94 ? 19.001 16.475 -0.916 1.00 51.53 94 THR A O 1
ATOM 782 N N . SER A 1 95 ? 18.187 16.457 1.166 1.00 45.88 95 SER A N 1
ATOM 783 C CA . SER A 1 95 ? 17.737 17.838 1.227 1.00 45.88 95 SER A CA 1
ATOM 784 C C . SER A 1 95 ? 18.275 18.401 2.527 1.00 45.88 95 SER A C 1
ATOM 786 O O . SER A 1 95 ? 17.569 18.552 3.521 1.00 45.88 95 SER A O 1
ATOM 788 N N . SER A 1 96 ? 19.575 18.673 2.503 1.00 49.06 96 SER A N 1
ATO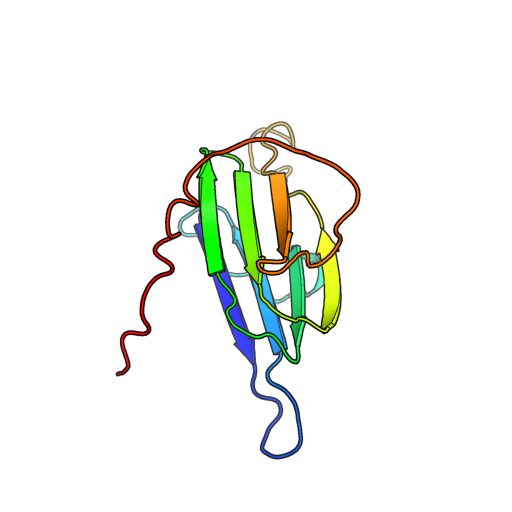M 789 C CA . SER A 1 96 ? 20.247 19.544 3.446 1.00 49.06 96 SER A CA 1
ATOM 790 C C . SER A 1 96 ? 19.563 20.908 3.427 1.00 49.06 96 SER A C 1
ATOM 792 O O . SER A 1 96 ? 19.867 21.742 2.582 1.00 49.06 96 SER A O 1
ATOM 794 N N . LEU A 1 97 ? 18.655 21.153 4.362 1.00 42.47 97 LEU A N 1
ATOM 795 C CA . LEU A 1 97 ? 18.346 22.499 4.823 1.00 42.47 97 LEU A CA 1
ATOM 796 C C . LEU A 1 97 ? 18.170 22.423 6.340 1.00 42.47 97 LEU A C 1
ATOM 798 O O . LEU A 1 97 ? 17.082 22.179 6.840 1.00 42.47 97 LEU A O 1
ATOM 802 N N . LEU A 1 98 ? 19.317 22.612 7.006 1.00 47.44 98 LEU A N 1
ATOM 803 C CA . LEU A 1 98 ? 19.515 22.934 8.421 1.00 47.44 98 LEU A CA 1
ATOM 804 C C . LEU A 1 98 ? 18.911 21.950 9.429 1.00 47.44 98 LEU A C 1
ATOM 806 O O . LEU A 1 98 ? 17.769 22.137 9.799 1.00 47.44 98 LEU A O 1
ATOM 810 N N . GLU A 1 99 ? 19.719 21.036 9.980 1.00 43.47 99 GLU A N 1
ATOM 811 C CA . GLU A 1 99 ? 19.843 20.878 11.442 1.00 43.47 99 GLU A CA 1
ATOM 812 C C . GLU A 1 99 ? 21.245 20.341 11.792 1.00 43.47 99 GLU A C 1
ATOM 814 O O . GLU A 1 99 ? 21.667 19.261 11.381 1.00 43.47 99 GLU A O 1
ATOM 819 N N . LEU A 1 100 ? 21.997 21.156 12.532 1.00 43.78 100 LEU A N 1
ATOM 820 C CA . LEU A 1 100 ? 23.183 20.757 13.282 1.00 43.78 100 LEU A CA 1
ATOM 821 C C . LEU A 1 100 ? 22.710 19.939 14.491 1.00 43.78 100 LEU A C 1
ATOM 823 O O . LEU A 1 100 ? 22.028 20.495 15.345 1.00 43.78 100 LEU A O 1
ATOM 827 N N . GLY A 1 101 ? 23.095 18.667 14.614 1.00 42.56 101 GLY A N 1
ATOM 828 C CA . GLY A 1 101 ? 22.872 17.941 15.870 1.00 42.56 101 GLY A CA 1
ATOM 829 C C . GLY A 1 101 ? 22.831 16.420 15.763 1.00 42.56 101 GLY A C 1
ATOM 830 O O . GLY A 1 101 ? 21.792 15.827 15.525 1.00 42.56 101 GLY A O 1
ATOM 831 N N . THR A 1 102 ? 23.993 15.809 15.983 1.00 53.09 102 THR A N 1
ATOM 832 C CA . THR A 1 102 ? 24.251 14.472 16.559 1.00 53.09 102 THR A CA 1
ATOM 833 C C . THR A 1 102 ? 23.071 13.532 16.874 1.00 53.09 102 THR A C 1
ATOM 835 O O . THR A 1 102 ? 22.331 13.745 17.833 1.00 53.09 102 THR A O 1
ATOM 838 N N . GLY A 1 103 ? 23.062 12.368 16.216 1.00 43.53 103 GLY A N 1
ATOM 839 C CA . GLY A 1 103 ? 22.452 11.127 16.708 1.00 43.53 103 GLY A CA 1
ATOM 840 C C . GLY A 1 103 ? 22.681 9.966 15.725 1.00 43.53 103 GLY A C 1
ATOM 841 O O . GLY A 1 103 ? 22.561 10.188 14.521 1.00 43.53 103 GLY A O 1
ATOM 842 N N . PRO A 1 104 ? 23.053 8.746 16.169 1.00 40.19 104 PRO A N 1
ATOM 843 C CA . PRO A 1 104 ? 23.276 7.635 15.249 1.00 40.19 104 PRO A CA 1
ATOM 844 C C . PRO A 1 104 ? 21.948 7.182 14.629 1.00 40.19 104 PRO A C 1
ATOM 846 O O . PRO A 1 104 ? 20.995 6.859 15.340 1.00 40.19 104 PRO A O 1
ATOM 849 N N . ALA A 1 105 ? 21.901 7.139 13.297 1.00 47.38 105 ALA A N 1
ATOM 850 C CA . ALA A 1 105 ? 20.797 6.551 12.551 1.00 47.38 105 ALA A CA 1
ATOM 851 C C . ALA A 1 105 ? 20.667 5.067 12.925 1.00 47.38 105 ALA A C 1
ATOM 853 O O . ALA A 1 105 ? 21.578 4.268 12.698 1.00 47.38 105 ALA A O 1
ATOM 854 N N . VAL A 1 106 ? 19.540 4.699 13.533 1.00 46.25 106 VAL A N 1
ATOM 855 C CA . VAL A 1 106 ? 19.219 3.302 13.836 1.00 46.25 106 VAL A CA 1
ATOM 856 C C . VAL A 1 106 ? 18.905 2.599 12.512 1.00 46.25 106 VAL A C 1
ATOM 858 O O . VAL A 1 106 ? 18.008 3.053 11.799 1.00 46.25 106 VAL A O 1
ATOM 861 N N . PRO A 1 107 ? 19.595 1.504 12.153 1.00 42.88 107 PRO A N 1
ATOM 862 C CA . PRO A 1 107 ? 19.295 0.791 10.921 1.00 42.88 107 PRO A CA 1
ATOM 863 C C . PRO A 1 107 ? 17.909 0.143 11.023 1.00 42.88 107 PRO A C 1
ATOM 865 O O . PRO A 1 107 ? 17.672 -0.745 11.846 1.00 42.88 107 PRO A O 1
ATOM 868 N N . SER A 1 108 ? 16.989 0.607 10.174 1.00 46.03 108 SER A N 1
ATOM 869 C CA . SER A 1 108 ? 15.674 0.003 9.974 1.00 46.03 108 SER A CA 1
ATOM 870 C C . SER A 1 108 ? 15.865 -1.386 9.359 1.00 46.03 108 SER A C 1
ATOM 872 O O . SER A 1 108 ? 16.334 -1.514 8.227 1.00 46.03 108 SER A O 1
ATOM 874 N N . ARG A 1 109 ? 15.572 -2.450 10.117 1.00 44.53 109 ARG A N 1
ATOM 875 C CA . ARG A 1 109 ? 15.614 -3.829 9.611 1.00 44.53 109 ARG A CA 1
ATOM 876 C C . ARG A 1 109 ? 14.400 -4.069 8.716 1.00 44.53 109 ARG A C 1
ATOM 878 O O . ARG A 1 109 ? 13.387 -4.592 9.167 1.00 44.53 109 ARG A O 1
ATOM 885 N N . CYS A 1 110 ? 14.508 -3.700 7.447 1.00 41.59 110 CYS A N 1
ATOM 886 C CA . CYS A 1 110 ? 13.566 -4.147 6.429 1.00 41.59 110 CYS A CA 1
ATOM 887 C C . CYS A 1 110 ? 13.779 -5.647 6.176 1.00 41.59 110 CYS A C 1
ATOM 889 O O . CYS A 1 110 ? 14.915 -6.123 6.117 1.00 41.59 110 CYS A O 1
ATOM 891 N N . ALA A 1 111 ? 12.679 -6.402 6.116 1.00 40.41 111 ALA A N 1
ATOM 892 C CA . ALA A 1 111 ? 12.704 -7.851 5.962 1.00 40.41 111 ALA A CA 1
ATOM 893 C C . ALA A 1 111 ? 13.479 -8.242 4.696 1.00 40.41 111 ALA A C 1
ATOM 895 O O . ALA A 1 111 ? 13.168 -7.788 3.597 1.00 40.41 111 ALA A O 1
ATOM 896 N N . HIS A 1 112 ? 14.502 -9.072 4.886 1.00 34.28 112 HIS A N 1
ATOM 897 C CA . HIS A 1 112 ? 15.261 -9.693 3.814 1.00 34.28 112 HIS A CA 1
ATOM 898 C C . HIS A 1 112 ? 14.327 -10.616 3.022 1.00 34.28 112 HIS A C 1
ATOM 900 O O . HIS A 1 112 ? 13.564 -11.380 3.620 1.00 34.28 112 HIS A O 1
ATOM 906 N N . GLU A 1 113 ? 14.382 -10.530 1.695 1.00 33.97 113 GLU A N 1
ATOM 907 C CA . GLU A 1 113 ? 13.702 -11.447 0.785 1.00 33.97 113 GLU A CA 1
ATOM 908 C C . GLU A 1 113 ? 14.062 -12.898 1.148 1.00 33.97 113 GLU A C 1
ATOM 910 O O . GLU A 1 113 ? 15.213 -13.318 1.038 1.00 33.97 113 GLU A O 1
ATOM 915 N N . ILE A 1 114 ? 13.073 -13.680 1.585 1.00 34.28 114 ILE A N 1
ATOM 916 C CA . ILE A 1 114 ? 13.145 -15.140 1.500 1.00 34.28 114 ILE A CA 1
ATOM 917 C C . ILE A 1 114 ? 12.853 -15.497 0.044 1.00 34.28 114 ILE A C 1
ATOM 919 O O . ILE A 1 114 ? 11.697 -15.554 -0.371 1.00 34.28 114 ILE A O 1
ATOM 923 N N . ASN A 1 115 ? 13.921 -15.668 -0.736 1.00 32.66 115 ASN A N 1
ATOM 924 C CA . ASN A 1 115 ? 13.851 -16.315 -2.041 1.00 32.66 115 ASN A CA 1
ATOM 925 C C . ASN A 1 115 ? 13.367 -17.758 -1.836 1.00 32.66 115 ASN A C 1
ATOM 927 O O . ASN A 1 115 ? 13.985 -18.512 -1.080 1.00 32.66 115 ASN A O 1
ATOM 931 N N . GLY A 1 116 ? 12.250 -18.101 -2.475 1.00 31.67 116 GLY A N 1
ATOM 932 C CA . GLY A 1 116 ? 11.859 -19.483 -2.753 1.00 31.67 116 GLY A CA 1
ATOM 933 C C . GLY A 1 116 ? 12.439 -19.938 -4.080 1.00 31.67 116 GLY A C 1
ATOM 934 O O . GLY A 1 116 ? 12.619 -19.064 -4.960 1.00 31.67 116 GLY A O 1
#

Secondary structure (DSSP, 8-state):
-EEEEEEE---TTSPPEEEEEEE-TTPPPPSSGGG-SEEEEEEES-EEEEEETTEEEEEESEEEEEEE-SEE--TTTGGGT--EEEEEEES------------PPP---PPP----

Radius of gyration: 16.06 Å; chains: 1; bounding box: 43×42×38 Å

Sequence (116 aa):
MDAVVTRNSGGATTSNVFRIFVVPRGHPIPSDERFERFRADKISSLCVEWRRTRLLQLSYDQARIFRFTNFWNSGDIQHFQYVVELRLEAMNPTSSLLELGTGPAVPSRCAHEING